Protein AF-A0A1I6TM03-F1 (afdb_monomer_lite)

Radius of gyration: 19.88 Å; chains: 1; bounding box: 51×30×48 Å

Secondary structure (DSSP, 8-state):
-PPPSSHHHHHHHHHHHHHHHHH-------TT------TTT-----------B-TTS-BS---------S-SGGGTTSEEEETTEEEPPPPP-------

Sequence (99 aa):
MVRPINSKAANALRRFHDAIRQVSFGIDLAPGRLVYIDNRFTLHSRDAFTPSVDESGRPLRWVQRVIVAPNLWNHRNLNQIKDRVFKPFADKEPATLSN

Structure (mmCIF, N/CA/C/O backbone):
data_AF-A0A1I6TM03-F1
#
_entry.id   AF-A0A1I6TM03-F1
#
loop_
_atom_site.group_PDB
_atom_site.id
_atom_site.type_symbol
_atom_site.label_atom_id
_atom_site.label_alt_id
_atom_site.label_comp_id
_atom_site.label_asym_id
_atom_site.label_entity_id
_atom_site.label_seq_id
_atom_site.pdbx_PDB_ins_code
_atom_site.Cartn_x
_atom_site.Cartn_y
_atom_site.Cartn_z
_atom_site.occupancy
_atom_site.B_iso_or_equiv
_atom_site.auth_seq_id
_atom_site.auth_comp_id
_atom_site.auth_asym_id
_atom_site.auth_atom_id
_atom_site.pdbx_PDB_model_num
ATOM 1 N N . MET A 1 1 ? 9.528 7.948 -5.252 1.00 60.06 1 MET A N 1
ATOM 2 C CA . MET A 1 1 ? 8.790 8.526 -6.398 1.00 60.06 1 MET A CA 1
ATOM 3 C C . MET A 1 1 ? 9.578 8.198 -7.655 1.00 60.06 1 MET A C 1
ATOM 5 O O . MET A 1 1 ? 10.732 8.597 -7.727 1.00 60.06 1 MET A O 1
ATOM 9 N N . VAL A 1 2 ? 9.018 7.423 -8.588 1.00 81.81 2 VAL A N 1
ATOM 10 C CA . VAL A 1 2 ? 9.701 7.118 -9.858 1.00 81.81 2 VAL A CA 1
ATOM 11 C C . VAL A 1 2 ? 9.655 8.372 -10.725 1.00 81.81 2 VAL A C 1
ATOM 13 O O . VAL A 1 2 ? 8.573 8.897 -10.981 1.00 81.81 2 VAL A O 1
ATOM 16 N N . ARG A 1 3 ? 10.819 8.879 -11.135 1.00 92.88 3 ARG A N 1
ATOM 17 C CA . ARG A 1 3 ? 10.920 10.049 -12.012 1.00 92.88 3 ARG A CA 1
ATOM 18 C C . ARG A 1 3 ? 11.265 9.581 -13.426 1.00 92.88 3 ARG A C 1
ATOM 20 O O . ARG A 1 3 ? 12.254 8.865 -13.582 1.00 92.88 3 ARG A O 1
ATOM 27 N N . PRO A 1 4 ? 10.473 9.937 -14.449 1.00 95.38 4 PRO A N 1
ATOM 28 C CA . PRO A 1 4 ? 10.824 9.607 -15.821 1.00 95.38 4 PRO A CA 1
ATOM 29 C C . PRO A 1 4 ? 12.063 10.405 -16.241 1.00 95.38 4 PRO A C 1
ATOM 31 O O . PRO A 1 4 ? 12.115 11.616 -16.056 1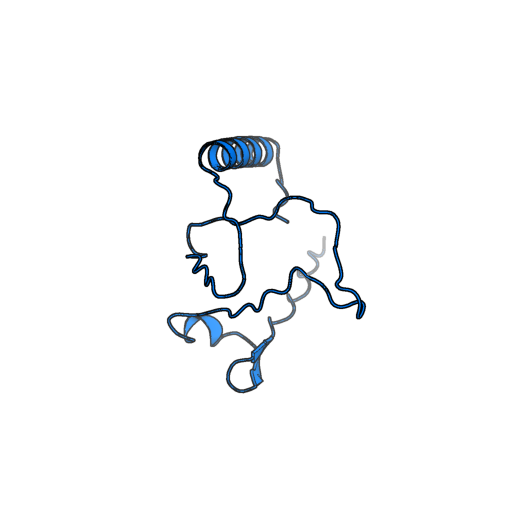.00 95.38 4 PRO A O 1
ATOM 34 N N . ILE A 1 5 ? 13.049 9.724 -16.823 1.00 97.25 5 ILE A N 1
ATOM 35 C CA . ILE A 1 5 ? 14.319 10.336 -17.255 1.00 97.25 5 ILE A CA 1
ATOM 36 C C . ILE A 1 5 ? 14.268 10.903 -18.681 1.00 97.25 5 ILE A C 1
ATOM 38 O O . ILE A 1 5 ? 15.193 11.576 -19.118 1.00 97.25 5 ILE A O 1
ATOM 42 N N . ASN A 1 6 ? 13.208 10.600 -19.435 1.00 97.25 6 ASN A N 1
ATOM 43 C CA . ASN A 1 6 ? 12.999 11.074 -20.801 1.00 97.25 6 ASN A CA 1
ATOM 44 C C . ASN A 1 6 ? 11.506 11.048 -21.174 1.00 97.25 6 ASN A C 1
ATOM 46 O O . ASN A 1 6 ? 10.659 10.548 -20.425 1.00 97.25 6 ASN A O 1
ATOM 50 N N . SER A 1 7 ? 11.184 11.569 -22.359 1.00 97.75 7 SER A N 1
ATOM 51 C CA . SER A 1 7 ? 9.812 11.657 -22.876 1.00 97.75 7 SER A CA 1
ATOM 52 C C . SER A 1 7 ? 9.140 10.289 -23.031 1.00 97.75 7 SER A C 1
ATOM 54 O O . SER A 1 7 ? 7.976 10.129 -22.664 1.00 97.75 7 SER A O 1
ATOM 56 N N . LYS A 1 8 ? 9.869 9.268 -23.503 1.00 97.94 8 LYS A N 1
ATOM 57 C CA . LYS A 1 8 ? 9.346 7.900 -23.647 1.00 97.94 8 LYS A CA 1
ATOM 58 C C . LYS A 1 8 ? 8.965 7.300 -22.291 1.00 97.94 8 LYS A C 1
ATOM 60 O O . LYS A 1 8 ? 7.877 6.745 -22.161 1.00 97.94 8 LYS A O 1
ATOM 65 N N . ALA A 1 9 ? 9.816 7.460 -21.280 1.00 97.94 9 ALA A N 1
ATOM 66 C CA . ALA A 1 9 ? 9.546 7.031 -19.912 1.00 97.94 9 ALA A CA 1
ATOM 67 C C . ALA A 1 9 ? 8.354 7.791 -19.311 1.00 97.94 9 ALA A C 1
ATOM 69 O O . ALA A 1 9 ? 7.508 7.179 -18.666 1.00 97.94 9 ALA A O 1
ATOM 70 N N . ALA A 1 10 ? 8.236 9.097 -19.570 1.00 97.44 10 ALA A N 1
ATOM 71 C CA . ALA A 1 10 ? 7.097 9.893 -19.112 1.00 97.44 10 ALA A CA 1
ATOM 72 C C . ALA A 1 10 ? 5.781 9.412 -19.741 1.00 97.44 10 ALA A C 1
ATOM 74 O O . ALA A 1 10 ? 4.778 9.261 -19.044 1.00 97.44 10 ALA A O 1
ATOM 75 N N . ASN A 1 11 ? 5.790 9.120 -21.044 1.00 98.12 11 ASN A N 1
ATOM 76 C CA . ASN A 1 11 ? 4.632 8.585 -21.757 1.00 98.12 11 ASN A CA 1
ATOM 77 C C . ASN A 1 11 ? 4.241 7.197 -21.229 1.00 98.12 11 ASN A C 1
ATOM 79 O O . ASN A 1 11 ? 3.060 6.942 -20.999 1.00 98.12 11 ASN A O 1
ATOM 83 N N . ALA A 1 12 ? 5.221 6.316 -21.008 1.00 97.88 12 ALA A N 1
ATOM 84 C CA . ALA A 1 12 ? 4.990 4.988 -20.446 1.00 97.88 12 ALA A CA 1
ATOM 85 C C . ALA A 1 12 ? 4.405 5.066 -19.028 1.00 97.88 12 ALA A C 1
ATOM 87 O O . ALA A 1 12 ? 3.419 4.393 -18.741 1.00 97.88 12 ALA A O 1
ATOM 88 N N . LEU A 1 13 ? 4.957 5.933 -18.173 1.00 96.75 13 LEU A N 1
ATOM 89 C CA . LEU A 1 13 ? 4.481 6.116 -16.804 1.00 96.75 13 LEU A CA 1
ATOM 90 C C . LEU A 1 13 ? 3.045 6.656 -16.757 1.00 96.75 13 LEU A C 1
ATOM 92 O O . LEU A 1 13 ? 2.258 6.173 -15.948 1.00 96.75 13 LEU A O 1
ATOM 96 N N . ARG A 1 14 ? 2.677 7.600 -17.640 1.00 96.81 14 ARG A N 1
ATOM 97 C CA . ARG A 1 14 ? 1.287 8.082 -17.748 1.00 96.81 14 ARG A CA 1
ATOM 98 C C . ARG A 1 14 ? 0.330 6.976 -18.179 1.00 96.81 14 ARG A C 1
ATOM 100 O O . ARG A 1 14 ? -0.642 6.724 -17.485 1.00 96.81 14 ARG A O 1
ATOM 107 N N . ARG A 1 15 ? 0.645 6.252 -19.260 1.00 97.94 15 ARG A N 1
ATOM 108 C CA . ARG A 1 15 ? -0.197 5.136 -19.732 1.00 97.94 15 ARG A CA 1
ATOM 109 C C . ARG A 1 15 ? -0.354 4.047 -18.674 1.00 97.94 15 ARG A C 1
ATOM 111 O O . ARG A 1 15 ? -1.437 3.496 -18.527 1.00 97.94 15 ARG A O 1
ATOM 118 N N . PHE A 1 16 ? 0.717 3.750 -17.942 1.00 96.25 16 PHE A N 1
ATOM 119 C CA . PHE A 1 16 ? 0.677 2.809 -16.831 1.00 96.25 16 PHE A CA 1
ATOM 120 C C . PHE A 1 16 ? -0.236 3.307 -15.707 1.00 96.25 16 PHE A C 1
ATOM 122 O O . PHE A 1 16 ? -1.111 2.569 -15.270 1.00 96.25 16 PHE A O 1
ATOM 129 N N . HIS A 1 17 ? -0.086 4.563 -15.284 1.00 95.19 17 HIS A N 1
ATOM 130 C CA . HIS A 1 17 ? -0.963 5.175 -14.288 1.00 95.19 17 HIS A CA 1
ATOM 131 C C . HIS A 1 17 ? -2.442 5.120 -14.707 1.00 95.19 17 HIS A C 1
ATOM 133 O O . HIS A 1 17 ? -3.289 4.725 -13.907 1.00 95.19 17 HIS A O 1
ATOM 139 N N . ASP A 1 18 ? -2.746 5.462 -15.959 1.00 97.19 18 ASP A N 1
ATOM 140 C CA . ASP A 1 18 ? -4.118 5.470 -16.472 1.00 97.19 18 ASP A CA 1
ATOM 141 C C . ASP A 1 18 ? -4.713 4.055 -16.514 1.00 97.19 18 ASP A C 1
ATOM 143 O O . ASP A 1 18 ? -5.847 3.854 -16.081 1.00 97.19 18 ASP A O 1
ATOM 147 N N . ALA A 1 19 ? -3.929 3.060 -16.942 1.00 97.69 19 ALA A N 1
ATOM 148 C CA . ALA A 1 19 ? -4.340 1.657 -16.931 1.00 97.69 19 ALA A CA 1
ATOM 149 C C . ALA A 1 19 ? -4.592 1.138 -15.506 1.00 97.69 19 ALA A C 1
ATOM 151 O O . ALA A 1 19 ? -5.590 0.464 -15.266 1.00 97.69 19 ALA A O 1
ATOM 152 N N . ILE A 1 20 ? -3.731 1.490 -14.543 1.00 96.38 20 ILE A N 1
ATOM 153 C CA . ILE A 1 20 ? -3.934 1.140 -13.130 1.00 96.38 20 ILE A CA 1
ATOM 154 C C . ILE A 1 20 ? -5.223 1.774 -12.606 1.00 96.38 20 ILE A C 1
ATOM 156 O O . ILE A 1 20 ? -6.025 1.094 -11.977 1.00 96.38 20 ILE A O 1
ATOM 160 N N . ARG A 1 21 ? -5.472 3.054 -12.908 1.00 95.38 21 ARG A N 1
ATOM 161 C CA . ARG A 1 21 ? -6.684 3.753 -12.461 1.00 95.38 21 ARG A CA 1
ATOM 162 C C . ARG A 1 21 ? -7.971 3.080 -12.951 1.00 95.38 21 ARG A C 1
ATOM 164 O O . ARG A 1 21 ? -8.947 3.089 -12.212 1.00 95.38 21 ARG A O 1
ATOM 171 N N . GLN A 1 22 ? -7.972 2.492 -14.149 1.00 97.75 22 GLN A N 1
ATOM 172 C CA . GLN A 1 22 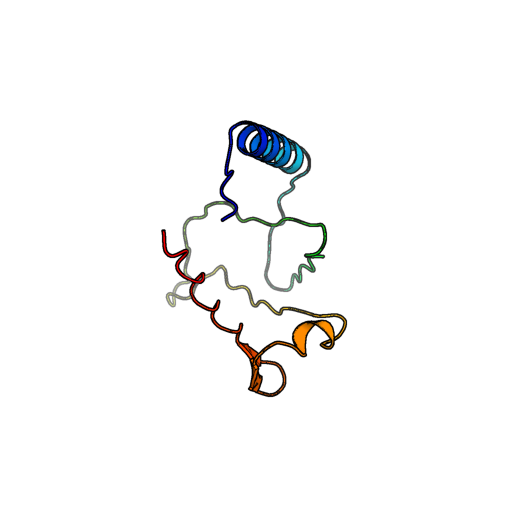? -9.132 1.778 -14.704 1.00 97.75 22 GLN A CA 1
ATOM 173 C C . GLN A 1 22 ? -9.480 0.487 -13.950 1.00 97.75 22 GLN A C 1
ATOM 175 O O . GLN A 1 22 ? -10.629 0.058 -13.998 1.00 97.75 22 GLN A O 1
ATOM 180 N N . VAL A 1 23 ? -8.508 -0.126 -13.270 1.00 96.81 23 VAL A N 1
ATOM 181 C CA . VAL A 1 23 ? -8.689 -1.396 -12.544 1.00 96.81 23 VAL A CA 1
ATOM 182 C C . VAL A 1 23 ? -8.647 -1.236 -11.021 1.00 96.81 23 VAL A C 1
ATOM 184 O O . VAL A 1 23 ? -8.847 -2.203 -10.289 1.00 96.81 23 VAL A O 1
ATOM 187 N N . SER A 1 24 ? -8.386 -0.025 -10.527 1.00 96.94 24 SER A N 1
ATOM 188 C CA . SER A 1 24 ? -8.383 0.294 -9.100 1.00 96.94 24 SER A CA 1
ATOM 189 C C . SER A 1 24 ? -9.791 0.258 -8.510 1.00 96.94 24 SER A C 1
ATOM 191 O O . SER A 1 24 ? -10.744 0.755 -9.105 1.00 96.94 24 SER A O 1
ATOM 193 N N . PHE A 1 25 ? -9.904 -0.240 -7.281 1.00 95.75 25 PHE A N 1
ATOM 194 C CA . PHE A 1 25 ? -11.139 -0.211 -6.503 1.00 95.75 25 PHE A CA 1
ATOM 195 C 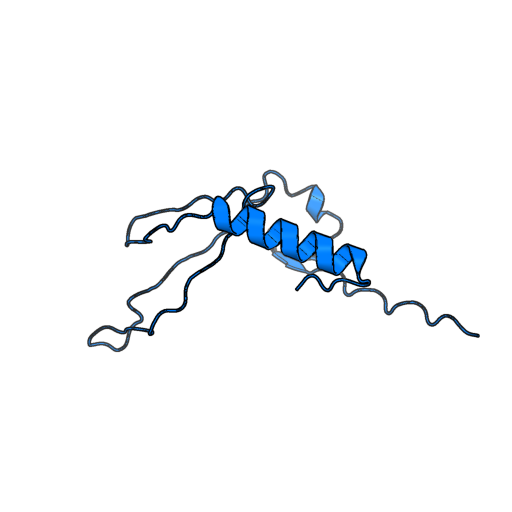C . PHE A 1 25 ? -10.861 0.182 -5.050 1.00 95.75 25 PHE A C 1
ATOM 197 O O . PHE A 1 25 ? -9.772 -0.044 -4.517 1.00 95.75 25 PHE A O 1
ATOM 204 N N . GLY A 1 26 ? -11.857 0.798 -4.416 1.00 95.19 26 GLY A N 1
ATOM 205 C CA . GLY A 1 26 ? -11.789 1.206 -3.018 1.00 95.19 26 GLY A CA 1
ATOM 206 C C . GLY A 1 26 ? -12.099 0.050 -2.072 1.00 95.19 26 GLY A C 1
ATOM 207 O O . GLY A 1 26 ? -12.969 -0.778 -2.341 1.00 95.19 26 GLY A O 1
ATOM 208 N N . ILE A 1 27 ? -11.410 0.019 -0.933 1.00 94.19 27 ILE A N 1
ATOM 209 C CA . ILE A 1 27 ? -11.737 -0.863 0.188 1.00 94.19 27 ILE A CA 1
ATOM 210 C C . ILE A 1 27 ? -11.941 0.010 1.418 1.00 94.19 27 ILE A C 1
ATOM 212 O O . ILE A 1 27 ? -11.014 0.701 1.844 1.00 94.19 27 ILE A O 1
ATOM 216 N N . ASP A 1 28 ? -13.132 -0.065 2.008 1.00 92.44 28 ASP A N 1
ATOM 217 C CA . ASP A 1 28 ? -13.371 0.540 3.312 1.00 92.44 28 ASP A CA 1
ATOM 218 C C . ASP A 1 28 ? -12.802 -0.344 4.433 1.00 92.44 28 ASP A C 1
ATOM 220 O O . ASP A 1 28 ? -13.090 -1.547 4.535 1.00 92.44 28 ASP A O 1
ATOM 224 N N . LEU A 1 29 ? -11.933 0.258 5.241 1.00 92.56 29 LEU A N 1
ATOM 225 C CA . LEU A 1 29 ? -11.202 -0.396 6.320 1.00 92.56 29 LEU A CA 1
ATOM 226 C C . LEU A 1 29 ? -11.883 -0.088 7.650 1.00 92.56 29 LEU A C 1
ATOM 228 O O . LEU A 1 29 ? -11.569 0.907 8.301 1.00 92.56 29 LEU A O 1
ATOM 232 N N . ALA A 1 30 ? -12.780 -0.983 8.053 1.00 91.25 30 ALA A N 1
ATOM 233 C CA . ALA A 1 30 ? -13.430 -0.949 9.354 1.00 91.25 30 ALA A CA 1
ATOM 234 C C . ALA A 1 30 ? -12.605 -1.689 10.429 1.00 91.25 30 ALA A C 1
ATOM 236 O O . ALA A 1 30 ? -11.812 -2.583 10.097 1.00 91.25 30 ALA A O 1
ATOM 237 N N . PRO A 1 31 ? -12.804 -1.373 11.723 1.00 92.81 31 PRO A N 1
ATOM 238 C CA . PRO A 1 31 ? -12.245 -2.156 12.821 1.00 92.81 31 PRO A CA 1
ATOM 239 C C . PRO A 1 31 ? -12.538 -3.657 12.668 1.00 92.81 31 PRO A C 1
ATOM 241 O O . PRO A 1 31 ? -13.632 -4.052 12.272 1.00 92.81 31 PRO A O 1
ATOM 244 N N . GLY A 1 32 ? -11.545 -4.501 12.956 1.00 94.56 32 GLY A N 1
ATOM 245 C CA . GLY A 1 32 ? -11.642 -5.958 12.789 1.00 94.56 32 GLY A CA 1
ATOM 246 C C . GLY A 1 32 ? -11.359 -6.469 11.370 1.00 94.56 32 GLY A C 1
ATOM 247 O O . GLY A 1 32 ? -11.221 -7.676 11.181 1.00 94.56 32 GLY A O 1
ATOM 248 N N . ARG A 1 33 ? -11.205 -5.586 10.372 1.00 95.50 33 ARG A N 1
ATOM 249 C CA . ARG A 1 33 ? -10.839 -5.980 9.006 1.00 95.50 33 ARG A CA 1
ATOM 250 C C . ARG A 1 33 ? -9.322 -6.002 8.814 1.00 95.50 33 ARG A C 1
ATOM 252 O O . ARG A 1 33 ? -8.645 -4.993 8.992 1.00 95.50 33 ARG A O 1
ATOM 259 N N . LEU A 1 34 ? -8.804 -7.139 8.353 1.00 95.75 34 LEU A N 1
ATOM 260 C CA . LEU A 1 34 ? -7.434 -7.272 7.856 1.00 95.75 34 LEU A CA 1
ATOM 261 C C . LEU A 1 34 ? -7.439 -7.209 6.324 1.00 95.75 34 LEU A C 1
ATOM 263 O O . LEU A 1 34 ? -8.207 -7.918 5.676 1.00 95.75 34 LEU A O 1
ATOM 267 N N . VAL A 1 35 ? -6.556 -6.397 5.741 1.00 96.12 35 VAL A N 1
ATOM 268 C CA . VAL A 1 35 ? -6.299 -6.395 4.294 1.00 96.12 35 VAL A CA 1
ATOM 269 C C . VAL A 1 35 ? -4.886 -6.895 4.040 1.00 96.12 35 VAL A C 1
ATOM 271 O O . VAL A 1 35 ? -3.912 -6.307 4.509 1.00 96.12 35 VAL A O 1
ATOM 274 N N . TYR A 1 36 ? -4.789 -7.987 3.285 1.00 95.88 36 TYR A N 1
ATOM 275 C CA . TYR A 1 36 ? -3.532 -8.531 2.793 1.00 95.88 36 TYR A CA 1
ATOM 276 C C . TYR A 1 36 ? -3.306 -8.064 1.355 1.00 95.88 36 TYR A C 1
ATOM 278 O O . TYR A 1 36 ? -4.166 -8.252 0.497 1.00 95.88 36 TYR A O 1
ATOM 286 N N . ILE A 1 37 ? -2.151 -7.449 1.099 1.00 96.25 37 ILE A N 1
ATOM 287 C CA . ILE A 1 37 ? -1.782 -6.919 -0.216 1.00 96.25 37 ILE A CA 1
ATOM 288 C C . ILE A 1 37 ? -0.553 -7.673 -0.704 1.00 96.25 37 ILE A C 1
ATOM 290 O O . ILE A 1 37 ? 0.503 -7.620 -0.069 1.00 96.25 37 ILE A O 1
ATOM 294 N N . ASP A 1 38 ? -0.665 -8.326 -1.860 1.00 96.06 38 ASP A N 1
ATOM 295 C CA . ASP A 1 38 ? 0.505 -8.874 -2.538 1.00 96.06 38 ASP A CA 1
ATOM 296 C C . ASP A 1 38 ? 1.290 -7.746 -3.220 1.00 96.06 38 ASP A C 1
ATOM 298 O O . ASP A 1 38 ? 1.005 -7.325 -4.346 1.00 96.06 38 ASP A O 1
ATOM 302 N N . ASN A 1 39 ? 2.302 -7.248 -2.512 1.00 94.19 39 ASN A N 1
ATOM 303 C CA . ASN A 1 39 ? 3.103 -6.099 -2.928 1.00 94.19 39 ASN A CA 1
ATOM 304 C C . ASN A 1 39 ? 4.045 -6.391 -4.118 1.00 94.19 39 ASN A C 1
ATOM 306 O O . ASN A 1 39 ? 4.850 -5.534 -4.479 1.00 94.19 39 ASN A O 1
ATOM 310 N N . ARG A 1 40 ? 3.991 -7.589 -4.722 1.00 91.88 40 ARG A N 1
ATOM 311 C CA . ARG A 1 40 ? 4.772 -7.930 -5.926 1.00 91.88 40 ARG A CA 1
ATOM 312 C C . ARG A 1 40 ? 4.118 -7.429 -7.209 1.00 91.88 40 ARG A C 1
ATOM 314 O O . ARG A 1 40 ? 4.822 -7.115 -8.162 1.00 91.88 40 ARG A O 1
ATOM 321 N N . PHE A 1 41 ? 2.789 -7.373 -7.236 1.00 94.38 41 PHE A N 1
ATOM 322 C CA . PHE A 1 41 ? 2.024 -7.008 -8.433 1.00 94.38 41 PHE A CA 1
ATOM 323 C C . PHE A 1 41 ? 0.809 -6.118 -8.146 1.00 94.38 41 PHE A C 1
ATOM 325 O O . PHE A 1 41 ? 0.147 -5.684 -9.084 1.00 94.38 41 PHE A O 1
ATOM 332 N N . THR A 1 42 ? 0.521 -5.812 -6.878 1.00 96.00 42 THR A N 1
ATOM 333 C CA . THR A 1 42 ? -0.580 -4.920 -6.498 1.00 96.00 42 THR A CA 1
ATOM 334 C C . THR A 1 42 ? -0.040 -3.567 -6.055 1.00 96.00 42 THR A C 1
ATOM 336 O O . THR A 1 42 ? 0.768 -3.479 -5.129 1.00 96.00 42 THR A O 1
ATOM 339 N N . LEU A 1 43 ? -0.519 -2.497 -6.689 1.00 95.19 43 LEU A N 1
ATOM 340 C CA . LEU A 1 43 ? -0.328 -1.136 -6.195 1.00 95.19 43 LEU A CA 1
ATOM 341 C C . LEU A 1 43 ? -1.447 -0.789 -5.216 1.00 95.19 43 LEU A C 1
ATOM 343 O O . LEU A 1 43 ? -2.582 -1.226 -5.376 1.00 95.19 43 LEU A O 1
ATOM 347 N N . HIS A 1 44 ? -1.128 0.019 -4.212 1.00 95.31 44 HIS A N 1
ATOM 348 C CA . HIS A 1 44 ? -2.111 0.512 -3.259 1.00 95.31 44 HIS A CA 1
ATOM 349 C C . HIS A 1 44 ? -1.926 2.007 -3.035 1.00 95.31 44 HIS A C 1
ATOM 351 O O . HIS A 1 44 ? -0.811 2.532 -3.032 1.00 95.31 44 HIS A O 1
ATOM 357 N N . SER A 1 45 ? -3.044 2.691 -2.845 1.00 94.19 45 SER A N 1
ATOM 358 C CA . SER A 1 45 ? -3.106 4.106 -2.516 1.00 94.19 45 SER A CA 1
ATOM 359 C C . SER A 1 45 ? -4.166 4.323 -1.442 1.00 94.19 45 SER A C 1
ATOM 361 O O . SER A 1 45 ? -4.778 3.385 -0.927 1.00 94.19 45 SER A O 1
ATOM 363 N N . ARG A 1 46 ? -4.348 5.582 -1.066 1.00 94.94 46 ARG A N 1
ATOM 364 C CA . ARG A 1 46 ? -5.396 6.000 -0.153 1.00 94.94 46 ARG A CA 1
ATOM 365 C C . ARG A 1 46 ? -5.918 7.342 -0.624 1.00 94.94 46 ARG A C 1
ATOM 367 O O . ARG A 1 46 ? -5.116 8.242 -0.874 1.00 94.94 46 ARG A O 1
ATOM 374 N N . ASP A 1 47 ? -7.232 7.480 -0.656 1.00 93.88 47 ASP A N 1
ATOM 375 C CA . ASP A 1 47 ? -7.859 8.763 -0.932 1.00 93.88 47 ASP A CA 1
ATOM 376 C C . ASP A 1 47 ? -7.584 9.781 0.182 1.00 93.88 47 ASP A C 1
ATOM 378 O O . ASP A 1 47 ? -7.167 9.455 1.311 1.00 93.88 47 ASP A O 1
ATOM 382 N N . ALA A 1 48 ? -7.795 11.048 -0.166 1.00 94.19 48 ALA A N 1
ATOM 383 C CA . ALA A 1 48 ? -7.834 12.124 0.805 1.00 94.19 48 ALA A CA 1
ATOM 384 C C . ALA A 1 48 ? -9.010 11.906 1.768 1.00 94.19 48 ALA A C 1
ATOM 386 O O . ALA A 1 48 ? -10.069 11.420 1.382 1.00 94.19 48 ALA A O 1
ATOM 387 N N . PHE A 1 49 ? -8.814 12.259 3.033 1.00 93.38 49 PHE A N 1
ATOM 388 C CA . PHE A 1 49 ? -9.867 12.239 4.040 1.00 93.38 49 PHE A CA 1
ATOM 389 C C . PHE A 1 49 ? -9.602 13.350 5.049 1.00 93.38 49 PHE A C 1
ATOM 391 O O . PHE A 1 49 ? -8.444 13.700 5.294 1.00 93.38 49 PHE A O 1
ATOM 398 N N . THR A 1 50 ? -10.666 13.877 5.643 1.00 94.88 50 THR A N 1
ATOM 399 C CA . THR A 1 50 ? -10.559 14.788 6.781 1.00 94.88 50 THR A CA 1
ATOM 400 C C . THR A 1 50 ? -10.290 13.954 8.033 1.00 94.88 50 THR A C 1
ATOM 402 O O . THR A 1 50 ? -11.088 13.062 8.331 1.00 94.88 50 THR A O 1
ATOM 405 N N . PRO A 1 51 ? -9.179 14.178 8.757 1.00 93.44 51 PRO A N 1
ATOM 406 C CA . PRO A 1 51 ? -8.918 13.478 10.007 1.00 93.44 51 PRO A CA 1
ATOM 407 C C . PRO A 1 51 ? -10.056 13.700 11.004 1.00 93.44 51 PRO A C 1
ATOM 409 O O . PRO A 1 51 ? -10.507 14.827 11.187 1.00 93.44 51 PRO A O 1
ATOM 412 N N . SER A 1 52 ? -10.500 12.628 11.650 1.00 93.56 52 SER A N 1
ATOM 413 C CA . SER A 1 52 ? -11.540 12.662 12.674 1.00 93.56 52 SER A CA 1
ATOM 414 C C . SER A 1 52 ? -11.024 12.060 13.976 1.00 93.56 52 SER A C 1
ATOM 416 O O . SER A 1 52 ? -10.195 11.141 13.970 1.00 93.56 52 SER A O 1
ATOM 418 N N . VAL A 1 53 ? -11.509 12.605 15.088 1.00 96.06 53 VAL A N 1
ATOM 419 C CA . VAL A 1 53 ? -11.160 12.179 16.442 1.00 96.06 53 VAL A CA 1
ATOM 420 C C . VAL A 1 53 ? -12.421 11.915 17.262 1.00 96.06 53 VAL A C 1
ATOM 422 O O . VAL A 1 53 ? -13.478 12.459 16.947 1.00 96.06 53 VAL A O 1
ATOM 425 N N . ASP A 1 54 ? -12.315 11.061 18.276 1.00 94.19 54 ASP A N 1
ATOM 426 C CA . ASP A 1 54 ? -13.371 10.852 19.270 1.00 94.19 54 ASP A CA 1
ATOM 427 C C . ASP A 1 54 ? -13.427 11.992 20.307 1.00 94.19 54 ASP A C 1
ATOM 429 O O . ASP A 1 54 ? -12.631 12.933 20.278 1.00 94.19 54 ASP A O 1
ATOM 433 N N . GLU A 1 55 ? -14.365 11.895 21.254 1.00 95.69 55 GLU A N 1
ATOM 434 C CA . GLU A 1 55 ? -14.541 12.854 22.358 1.00 95.69 55 GLU A CA 1
ATOM 435 C C . GLU A 1 55 ? -13.292 12.998 23.244 1.00 95.69 55 GLU A C 1
ATOM 437 O O . GLU A 1 55 ? -13.082 14.031 23.874 1.00 95.69 55 GLU A O 1
ATOM 442 N N . SER A 1 56 ? -12.437 11.972 23.279 1.00 95.69 56 SER A N 1
ATOM 443 C CA . SER A 1 56 ? -11.165 11.964 24.008 1.00 95.69 56 SER A CA 1
ATOM 444 C C . SER A 1 56 ? -9.984 12.450 23.154 1.00 95.69 56 SER A C 1
ATOM 446 O O . SER A 1 56 ? -8.835 12.358 23.591 1.00 95.69 56 SER A O 1
ATOM 448 N N . GLY A 1 57 ? -10.234 12.932 21.932 1.00 94.75 57 GLY A N 1
ATOM 449 C CA . GLY A 1 57 ? -9.213 13.413 21.001 1.00 94.75 57 GLY A CA 1
ATOM 450 C C . GLY A 1 57 ? -8.422 12.310 20.289 1.00 94.75 57 GLY A C 1
ATOM 451 O O . GLY A 1 57 ? -7.368 12.587 19.714 1.00 94.75 57 GLY A O 1
ATOM 452 N N . ARG A 1 58 ? -8.882 11.054 20.311 1.00 92.44 58 ARG A N 1
ATOM 453 C CA . ARG A 1 58 ? -8.171 9.920 19.698 1.00 92.44 58 ARG A CA 1
ATOM 454 C C . ARG A 1 58 ? -8.571 9.754 18.233 1.00 92.44 58 ARG A C 1
ATOM 456 O O . ARG A 1 58 ? -9.757 9.848 17.930 1.00 92.44 58 ARG A O 1
ATOM 463 N N . PRO A 1 59 ? -7.636 9.450 17.315 1.00 93.06 59 PRO A N 1
ATOM 464 C CA . PRO A 1 59 ? -7.968 9.255 15.906 1.00 93.06 59 PRO A CA 1
ATOM 465 C C . PRO A 1 59 ? -8.956 8.104 15.694 1.00 93.06 59 PRO A C 1
ATOM 467 O O . PRO A 1 59 ? -8.690 6.977 16.110 1.00 93.06 59 PRO A O 1
ATOM 470 N N . LEU A 1 60 ? -10.043 8.356 14.962 1.00 92.31 60 LEU A N 1
ATOM 471 C CA . LEU A 1 60 ? -11.010 7.307 14.606 1.00 92.31 60 LEU A CA 1
ATOM 472 C C . LEU A 1 60 ? -10.455 6.333 13.556 1.00 92.31 60 LEU A C 1
ATOM 474 O O . LEU A 1 60 ? -10.859 5.175 13.492 1.00 92.31 60 LEU A O 1
ATOM 478 N N . ARG A 1 61 ? -9.505 6.785 12.728 1.00 93.62 61 ARG A N 1
ATOM 479 C CA . ARG A 1 61 ? -8.842 5.955 11.716 1.00 93.62 61 ARG A CA 1
ATOM 480 C C . ARG A 1 61 ? -7.456 5.538 12.190 1.00 93.62 61 ARG A C 1
ATOM 482 O O . ARG A 1 61 ? -6.479 6.252 11.967 1.00 93.62 61 ARG A O 1
ATOM 489 N N . TRP A 1 62 ? -7.365 4.347 12.772 1.00 93.44 62 TRP A N 1
ATOM 490 C CA . TRP A 1 62 ? -6.109 3.772 13.246 1.00 93.44 62 TRP A CA 1
ATOM 491 C C . TRP A 1 62 ? -5.870 2.400 12.612 1.00 93.44 62 TRP A C 1
ATOM 493 O O . TRP A 1 62 ? -6.655 1.475 12.787 1.00 93.44 62 TRP A O 1
ATOM 503 N N . VAL A 1 63 ? -4.775 2.269 11.859 1.00 94.69 63 VAL A N 1
ATOM 504 C CA . VAL A 1 63 ? -4.375 1.015 11.207 1.00 94.69 63 VAL A CA 1
ATOM 505 C C . VAL A 1 63 ? -2.992 0.598 11.693 1.00 94.69 63 VAL A C 1
ATOM 507 O O . VAL A 1 63 ? -2.076 1.418 11.763 1.00 94.69 63 VAL A O 1
ATOM 510 N N . GLN A 1 64 ? -2.831 -0.689 11.988 1.00 96.12 64 GLN A N 1
ATOM 511 C CA . GLN A 1 64 ? -1.532 -1.315 12.217 1.00 96.12 64 GLN A CA 1
ATOM 512 C C . GLN A 1 64 ? -1.045 -1.971 10.923 1.00 96.12 64 GLN A C 1
ATOM 514 O O . GLN A 1 64 ? -1.829 -2.567 10.187 1.00 96.12 64 GLN A O 1
ATOM 519 N N . ARG A 1 65 ? 0.255 -1.863 10.631 1.00 96.25 65 ARG A N 1
ATOM 520 C CA . ARG A 1 65 ? 0.855 -2.433 9.418 1.00 96.25 65 ARG A CA 1
ATOM 521 C C . ARG A 1 65 ? 2.034 -3.325 9.769 1.00 96.25 65 ARG A C 1
ATOM 523 O O . ARG A 1 65 ? 2.942 -2.901 10.477 1.00 96.25 65 ARG A O 1
ATOM 530 N N . VAL A 1 66 ? 2.045 -4.516 9.181 1.00 95.06 66 VAL A N 1
ATOM 531 C CA . VAL A 1 66 ? 3.172 -5.452 9.203 1.00 95.06 66 VAL A CA 1
ATOM 532 C C . VAL A 1 66 ? 3.656 -5.696 7.776 1.00 95.06 66 VAL A C 1
ATOM 534 O O . VAL A 1 66 ? 2.856 -5.697 6.842 1.00 95.06 66 VAL A O 1
ATOM 537 N N . ILE A 1 67 ? 4.964 -5.878 7.600 1.00 93.25 67 ILE A N 1
ATOM 538 C CA . ILE A 1 67 ? 5.563 -6.252 6.315 1.00 93.25 67 ILE A CA 1
ATOM 539 C C . ILE A 1 67 ? 6.020 -7.699 6.425 1.00 93.25 67 ILE A C 1
ATOM 541 O O . ILE A 1 67 ? 6.743 -8.057 7.353 1.00 93.25 67 ILE A O 1
ATOM 545 N N . VAL A 1 68 ? 5.587 -8.524 5.477 1.00 93.38 68 VAL A N 1
ATOM 546 C CA . VAL A 1 68 ? 5.880 -9.956 5.460 1.00 93.38 68 VAL A CA 1
ATOM 547 C C . VAL A 1 68 ? 6.800 -10.253 4.287 1.00 93.38 68 VAL A C 1
ATOM 549 O O . VAL A 1 68 ? 6.485 -9.926 3.145 1.00 93.38 68 VAL A O 1
ATOM 552 N N . ALA A 1 69 ? 7.927 -10.896 4.573 1.00 91.31 69 ALA A N 1
ATOM 553 C CA . ALA A 1 69 ? 8.784 -11.495 3.563 1.00 91.31 69 ALA A CA 1
ATOM 554 C C . ALA A 1 69 ? 8.633 -13.024 3.644 1.00 91.31 69 ALA A C 1
ATOM 556 O O . ALA A 1 69 ? 8.722 -13.566 4.748 1.00 91.31 69 ALA A O 1
ATOM 557 N N . PRO A 1 70 ? 8.425 -13.735 2.517 1.00 90.44 70 PRO A N 1
ATOM 558 C CA . PRO A 1 70 ? 8.276 -15.194 2.525 1.00 90.44 70 PRO A CA 1
ATOM 559 C C . PRO A 1 70 ? 9.556 -15.899 2.993 1.00 90.44 70 PRO A C 1
ATOM 561 O O . PRO A 1 70 ? 9.505 -16.981 3.564 1.00 90.44 70 PRO A O 1
ATOM 564 N N . ASN A 1 71 ? 10.710 -15.267 2.775 1.00 91.88 71 ASN A N 1
ATOM 565 C CA . ASN A 1 71 ? 11.976 -15.625 3.394 1.00 91.88 71 ASN A CA 1
ATOM 566 C C . ASN A 1 71 ? 12.822 -14.361 3.618 1.00 91.88 71 ASN A C 1
ATOM 568 O O . ASN A 1 71 ? 12.635 -13.338 2.955 1.00 91.88 71 ASN A O 1
ATOM 572 N N . LEU A 1 72 ? 13.782 -14.441 4.541 1.00 89.81 72 LEU A N 1
ATOM 573 C CA . LEU A 1 72 ? 14.723 -13.351 4.816 1.00 89.81 72 LEU A CA 1
ATOM 574 C C . LEU A 1 72 ? 16.001 -13.435 3.966 1.00 89.81 72 LEU A C 1
ATOM 576 O O . LEU A 1 72 ? 16.837 -12.541 4.041 1.00 89.81 72 LEU A O 1
ATOM 580 N N . TRP A 1 73 ? 16.142 -14.449 3.104 1.00 89.25 73 TRP A N 1
ATOM 581 C CA . TRP A 1 73 ? 17.352 -14.668 2.304 1.00 89.25 73 TRP A CA 1
ATOM 582 C C . TRP A 1 73 ? 17.672 -13.489 1.381 1.00 89.25 73 TRP A C 1
ATOM 584 O O . TRP A 1 73 ? 18.832 -13.108 1.235 1.00 89.25 73 TRP A O 1
ATOM 594 N N . ASN A 1 74 ? 16.654 -12.850 0.800 1.00 86.38 74 ASN A N 1
ATOM 595 C CA . ASN A 1 74 ? 16.838 -11.658 -0.041 1.00 86.38 74 ASN A CA 1
ATOM 596 C C . ASN A 1 74 ? 17.335 -10.425 0.734 1.00 86.38 74 ASN A C 1
ATOM 598 O O . ASN A 1 74 ? 17.804 -9.472 0.123 1.00 86.38 74 ASN A O 1
ATOM 602 N N . HIS A 1 75 ? 17.281 -10.460 2.065 1.00 87.69 75 HIS A N 1
ATOM 603 C CA . HIS A 1 75 ? 17.719 -9.384 2.952 1.00 87.69 75 HIS A CA 1
ATOM 604 C C . HIS A 1 75 ? 19.102 -9.656 3.564 1.00 87.69 75 HIS A C 1
ATOM 606 O O . HIS A 1 75 ? 19.589 -8.843 4.340 1.00 87.69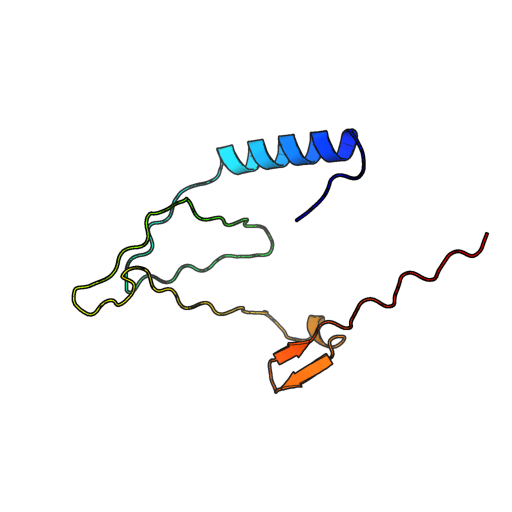 75 HIS A O 1
ATOM 612 N N . ARG A 1 76 ? 19.766 -10.766 3.199 1.00 87.69 76 ARG A N 1
ATOM 613 C CA . ARG A 1 76 ? 21.093 -11.150 3.725 1.00 87.69 76 ARG A CA 1
ATOM 614 C C . ARG A 1 76 ? 22.196 -10.125 3.435 1.00 87.69 76 ARG A C 1
ATOM 616 O O . ARG A 1 76 ? 23.173 -10.055 4.164 1.00 87.69 76 ARG A O 1
ATOM 623 N N . ASN A 1 77 ? 22.015 -9.329 2.379 1.00 88.19 77 ASN A N 1
ATOM 624 C CA . ASN A 1 77 ? 22.906 -8.235 1.995 1.00 88.19 77 ASN A CA 1
ATOM 625 C C . ASN A 1 77 ? 22.409 -6.887 2.540 1.00 88.19 77 ASN A C 1
ATOM 627 O O . ASN A 1 77 ? 22.651 -5.860 1.919 1.00 88.19 77 ASN A O 1
ATOM 631 N N . LEU A 1 78 ? 21.634 -6.865 3.621 1.00 89.19 78 LEU A N 1
ATOM 632 C CA . LEU A 1 78 ? 21.294 -5.637 4.334 1.00 89.19 78 LEU A CA 1
ATOM 633 C C . LEU A 1 78 ? 22.001 -5.640 5.684 1.00 89.19 78 LEU A C 1
ATOM 635 O O . LEU A 1 78 ? 22.282 -6.696 6.247 1.00 89.19 78 LEU A O 1
ATOM 639 N N . ASN A 1 79 ? 22.249 -4.453 6.230 1.00 90.62 79 ASN A N 1
ATOM 640 C CA . ASN A 1 79 ? 22.803 -4.342 7.569 1.00 90.62 79 ASN A CA 1
ATOM 641 C C . ASN A 1 79 ? 21.718 -4.692 8.599 1.00 90.62 79 ASN A C 1
ATOM 643 O O . ASN A 1 79 ? 20.807 -3.898 8.847 1.00 90.62 79 ASN A O 1
ATOM 647 N N . GLN A 1 80 ? 21.787 -5.891 9.171 1.00 90.88 80 GLN A N 1
ATOM 648 C CA . GLN A 1 80 ? 20.861 -6.332 10.207 1.00 90.88 80 GLN A CA 1
ATOM 649 C C . GLN A 1 80 ? 21.211 -5.655 11.539 1.00 90.88 80 GLN A C 1
ATOM 651 O O . GLN A 1 80 ? 22.265 -5.906 12.113 1.00 90.88 80 GLN A O 1
ATOM 656 N N . ILE A 1 81 ? 20.316 -4.799 12.040 1.00 92.75 81 ILE A N 1
ATOM 657 C CA . ILE A 1 81 ? 20.527 -4.052 13.294 1.00 92.75 81 ILE A CA 1
ATOM 658 C C . ILE A 1 81 ? 19.856 -4.712 14.507 1.00 92.75 81 ILE A C 1
ATOM 660 O O . ILE A 1 81 ? 20.248 -4.448 15.639 1.00 92.75 81 ILE A O 1
ATOM 664 N N . LYS A 1 82 ? 18.836 -5.548 14.274 1.00 89.19 82 LYS A N 1
ATOM 665 C CA . LYS A 1 82 ? 18.161 -6.434 15.245 1.00 89.19 82 LYS A CA 1
ATOM 666 C C . LYS A 1 82 ? 17.599 -7.650 14.499 1.00 89.19 82 LYS A C 1
ATOM 668 O O . LYS A 1 82 ? 17.550 -7.628 13.271 1.00 89.19 82 LYS A O 1
ATOM 673 N N . ASP A 1 83 ? 17.086 -8.653 15.214 1.00 87.56 83 ASP A N 1
ATOM 674 C CA . ASP A 1 83 ? 16.576 -9.929 14.674 1.00 87.56 83 ASP A CA 1
ATOM 675 C C . ASP A 1 83 ? 15.842 -9.830 13.330 1.00 87.56 83 ASP A C 1
ATOM 677 O O . ASP A 1 83 ? 16.152 -10.562 12.396 1.00 87.56 83 ASP A O 1
ATOM 681 N N . ARG A 1 84 ? 14.877 -8.915 13.197 1.00 89.62 84 ARG A N 1
ATOM 682 C CA . ARG A 1 84 ? 14.101 -8.719 11.956 1.00 89.62 84 ARG A CA 1
ATOM 683 C C . ARG A 1 84 ? 14.064 -7.260 11.519 1.00 89.62 84 ARG A C 1
ATOM 685 O O . ARG A 1 84 ? 13.084 -6.804 10.935 1.00 89.62 84 ARG A O 1
ATOM 692 N N . VAL A 1 85 ? 15.121 -6.518 11.841 1.00 91.31 85 VAL A N 1
ATOM 693 C CA . VAL A 1 85 ? 15.240 -5.096 11.518 1.00 91.31 85 VAL A CA 1
ATOM 694 C C . VAL A 1 85 ? 16.480 -4.892 10.663 1.00 91.31 85 VAL A C 1
ATOM 696 O O . VAL A 1 85 ? 17.601 -5.138 11.106 1.00 91.31 85 VAL A O 1
ATOM 699 N N . PHE A 1 86 ? 16.263 -4.422 9.438 1.00 90.75 86 PHE A N 1
ATOM 700 C CA . PHE A 1 86 ? 17.299 -4.266 8.424 1.00 90.75 86 PHE A CA 1
ATOM 701 C C . PHE A 1 86 ? 17.432 -2.797 8.037 1.00 90.75 86 PHE A C 1
ATOM 703 O O . PHE A 1 86 ? 16.439 -2.128 7.747 1.00 90.75 86 PHE A O 1
ATOM 710 N N . LYS A 1 87 ? 18.667 -2.302 8.012 1.00 88.75 87 LYS A N 1
ATOM 711 C CA . LYS A 1 87 ? 19.017 -0.983 7.499 1.00 88.75 87 LYS A CA 1
ATOM 712 C C . LYS A 1 87 ? 19.551 -1.144 6.067 1.00 88.75 87 LYS A C 1
ATOM 714 O O . LYS A 1 87 ? 20.442 -1.973 5.856 1.00 88.75 87 LYS A O 1
ATOM 719 N N . PRO A 1 88 ? 19.047 -0.373 5.085 1.00 80.88 88 PRO A N 1
ATOM 720 C CA . PRO A 1 88 ? 19.681 -0.284 3.775 1.00 80.88 88 PRO A CA 1
ATOM 721 C C . PRO A 1 88 ? 21.137 0.151 3.943 1.00 80.88 88 PRO A C 1
ATOM 723 O O . PRO A 1 88 ? 21.428 1.021 4.770 1.00 80.88 88 PRO A O 1
ATOM 726 N N . PHE A 1 89 ? 22.057 -0.434 3.177 1.00 76.00 89 PHE A N 1
ATOM 727 C CA . PHE A 1 89 ? 23.362 0.198 3.027 1.00 76.00 89 PHE A CA 1
ATOM 728 C C . PHE A 1 89 ? 23.124 1.578 2.412 1.00 76.00 89 PHE A C 1
ATOM 730 O O . PHE A 1 89 ? 22.353 1.691 1.461 1.00 76.00 89 PHE A O 1
ATOM 737 N N . ALA A 1 90 ? 23.703 2.626 3.003 1.00 63.38 90 ALA A N 1
ATOM 738 C CA . ALA A 1 90 ? 23.705 3.926 2.348 1.00 63.38 90 ALA A CA 1
ATOM 739 C C . ALA A 1 90 ? 24.338 3.724 0.970 1.00 63.38 90 ALA A C 1
ATOM 741 O O . ALA A 1 90 ? 25.369 3.047 0.878 1.00 63.38 90 ALA A O 1
ATOM 742 N N . ASP A 1 91 ? 23.697 4.243 -0.076 1.00 56.91 91 ASP A N 1
ATOM 743 C CA . ASP A 1 91 ? 24.294 4.271 -1.403 1.00 56.91 91 ASP A CA 1
ATOM 744 C C . ASP A 1 91 ? 25.721 4.805 -1.239 1.00 56.91 91 ASP A C 1
ATOM 746 O O . ASP A 1 91 ? 25.927 5.853 -0.618 1.00 56.91 91 ASP A O 1
ATOM 750 N N . LYS A 1 92 ? 26.725 4.064 -1.729 1.00 48.06 92 LYS A N 1
ATOM 751 C CA . LYS A 1 92 ? 28.030 4.684 -1.968 1.00 48.06 92 LYS A CA 1
ATOM 752 C C . LYS A 1 92 ? 27.728 5.923 -2.804 1.00 48.06 92 LYS A C 1
ATOM 754 O O . LYS A 1 92 ? 27.008 5.791 -3.797 1.00 48.06 92 LYS A O 1
ATOM 759 N N . GLU A 1 93 ? 28.221 7.091 -2.389 1.00 45.50 93 GLU A N 1
ATOM 760 C CA . GLU A 1 93 ? 28.152 8.281 -3.236 1.00 45.50 93 GLU A CA 1
ATOM 761 C C . GLU A 1 93 ? 28.544 7.869 -4.660 1.00 45.50 93 GLU A C 1
ATOM 763 O O . GLU A 1 93 ? 29.508 7.103 -4.817 1.00 45.50 93 GLU A O 1
ATOM 768 N N . PRO A 1 94 ? 27.772 8.267 -5.688 1.00 46.28 94 PRO A N 1
ATOM 769 C CA . PRO A 1 94 ? 28.134 7.940 -7.054 1.00 46.28 94 PRO A CA 1
ATOM 770 C C . PRO A 1 94 ? 29.559 8.440 -7.256 1.00 46.28 94 PRO A C 1
ATOM 772 O O . PRO A 1 94 ? 29.824 9.621 -7.036 1.00 46.28 94 PRO A O 1
ATOM 775 N N . ALA A 1 95 ? 30.471 7.522 -7.596 1.00 50.34 95 ALA A N 1
ATOM 776 C CA . ALA A 1 95 ? 31.860 7.855 -7.860 1.00 50.34 95 ALA A CA 1
ATOM 777 C C . ALA A 1 95 ? 31.866 9.054 -8.806 1.00 50.34 95 ALA A C 1
ATOM 779 O O . ALA A 1 95 ? 31.301 8.984 -9.902 1.00 50.34 95 ALA A O 1
ATOM 780 N N . TH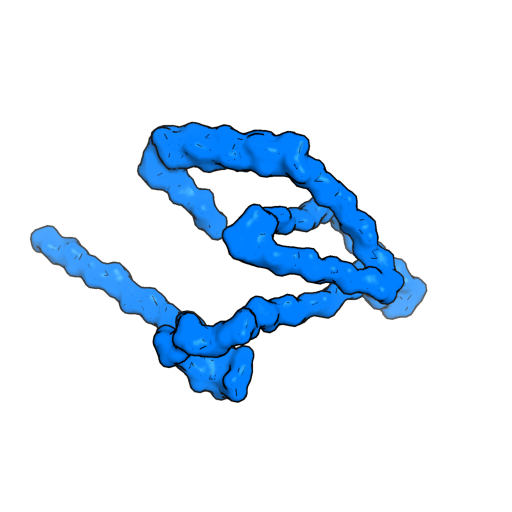R A 1 96 ? 32.417 10.170 -8.336 1.00 42.12 96 THR A N 1
ATOM 781 C CA . THR A 1 96 ? 32.608 11.364 -9.142 1.00 42.12 96 THR A CA 1
ATOM 782 C C . THR A 1 96 ? 33.385 10.938 -10.378 1.00 42.12 96 THR A C 1
ATOM 784 O O . THR A 1 96 ? 34.547 10.546 -10.295 1.00 42.12 96 THR A O 1
ATOM 787 N N . LEU A 1 97 ? 32.717 10.940 -11.533 1.00 45.31 97 LEU A N 1
ATOM 788 C CA . LEU A 1 97 ? 33.394 10.830 -12.815 1.00 45.31 97 LEU A CA 1
ATOM 789 C C . LEU A 1 97 ? 34.249 12.093 -12.937 1.00 45.31 97 LEU A C 1
ATOM 791 O O . LEU A 1 97 ? 33.729 13.180 -13.178 1.00 45.31 97 LEU A O 1
ATOM 795 N N . SER A 1 98 ? 35.543 11.958 -12.660 1.00 43.66 98 SER A N 1
ATOM 796 C CA . SER A 1 98 ? 36.541 12.970 -12.978 1.00 43.66 98 SER A CA 1
ATOM 797 C C . SER A 1 98 ? 36.593 13.124 -14.498 1.00 43.66 98 SER A C 1
ATOM 799 O O . SER A 1 98 ? 36.879 12.144 -15.191 1.00 43.66 98 SER A O 1
ATOM 801 N N . ASN A 1 99 ? 36.275 14.328 -14.982 1.00 46.03 99 ASN A N 1
ATOM 802 C CA . ASN A 1 99 ? 36.596 14.773 -16.341 1.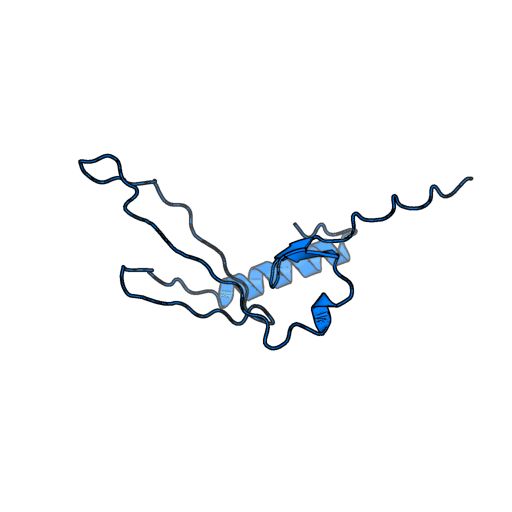00 46.03 99 ASN A CA 1
ATOM 803 C C . ASN A 1 99 ? 38.110 14.896 -16.524 1.00 46.03 99 ASN A C 1
ATOM 805 O O . ASN A 1 99 ? 38.778 15.290 -15.539 1.00 46.03 99 ASN A O 1
#

Foldseek 3Di:
DDDQPDPVSVVVVVVVVVVLVVVDDDDDDDPPDDDDDPPPPDDDDDDDDDFDADPVRHTPDDDDDDDDDPDCPVVPPFPDPDPPDTDHDDPDDPPPPDD

InterPro domains:
  IPR003819 TauD/TfdA-like domain [PF02668] (9-66)
  IPR042098 Glutarate 2-hydroxylase superfamily [G3DSA:3.60.130.10] (1-92)

Organism: NCBI:txid1155944

pLDDT: mean 88.63, std 14.39, range [42.12, 98.12]